Protein AF-A0A7C6GQH5-F1 (afdb_monomer)

Radius of gyration: 16.7 Å; Cα contacts (8 Å, |Δi|>4): 67; chains: 1; bounding box: 42×20×45 Å

Secondary structure (DSSP, 8-state):
-HHHHHHHHHHHHHTTS-GGGTTSTT-S-S-HHHHHHHHHIIIIIITTSHHHHHHHHHHHHHH-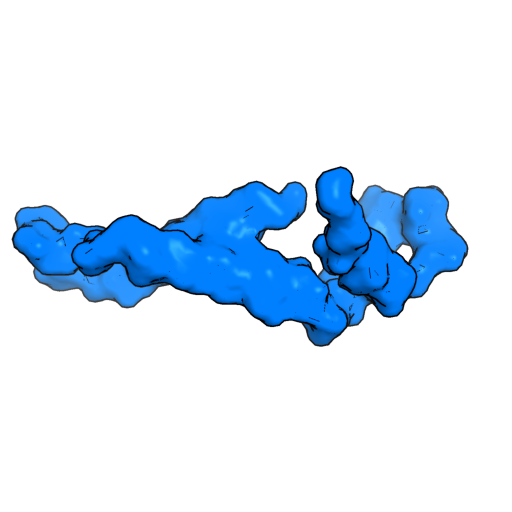TTTTSS--HHHHHHHHT----

pLDDT: mean 97.04, std 1.75, range [91.06, 98.81]

Structure (mmCIF, N/CA/C/O backbone):
data_AF-A0A7C6GQH5-F1
#
_entry.id   AF-A0A7C6GQH5-F1
#
loop_
_atom_site.group_PDB
_atom_site.id
_atom_site.type_symbol
_atom_site.label_atom_id
_atom_site.label_alt_id
_atom_site.label_comp_id
_atom_site.label_asym_id
_atom_site.label_entity_id
_atom_site.label_seq_id
_atom_site.pdbx_PDB_ins_code
_atom_site.Cartn_x
_atom_site.Cartn_y
_atom_site.Cartn_z
_atom_site.occupancy
_atom_site.B_iso_or_equiv
_atom_site.auth_seq_id
_atom_site.auth_comp_id
_atom_site.auth_asym_id
_atom_site.auth_atom_id
_atom_site.pdbx_PDB_model_num
ATOM 1 N N . MET A 1 1 ? -0.511 5.821 -5.852 1.00 93.69 1 MET A N 1
ATOM 2 C CA . MET A 1 1 ? -0.633 4.352 -5.710 1.00 93.69 1 MET A CA 1
ATOM 3 C C . MET A 1 1 ? -0.508 3.932 -4.251 1.00 93.69 1 MET A C 1
ATOM 5 O O . MET A 1 1 ? -1.516 3.537 -3.695 1.00 93.69 1 MET A O 1
ATOM 9 N N . TYR A 1 2 ? 0.658 4.077 -3.610 1.00 98.06 2 TYR A N 1
ATOM 10 C CA . TYR A 1 2 ? 0.879 3.568 -2.245 1.00 98.06 2 TYR A CA 1
ATOM 11 C C . TYR A 1 2 ? -0.051 4.134 -1.174 1.00 98.06 2 TYR A C 1
ATOM 13 O O . TYR A 1 2 ? -0.557 3.357 -0.382 1.00 98.06 2 TYR A O 1
ATOM 21 N N . SER A 1 3 ? -0.381 5.427 -1.213 1.00 98.44 3 SER A N 1
ATOM 22 C CA . SER A 1 3 ? -1.391 5.992 -0.306 1.00 98.44 3 SER A CA 1
ATOM 23 C C . SER A 1 3 ? -2.752 5.301 -0.448 1.00 98.44 3 SER A C 1
ATOM 25 O O . SER A 1 3 ? -3.399 5.018 0.542 1.00 98.44 3 SER A O 1
ATOM 27 N N . VAL A 1 4 ? -3.166 4.944 -1.668 1.00 98.44 4 VAL A N 1
ATOM 28 C CA . VAL A 1 4 ? -4.438 4.230 -1.889 1.00 98.44 4 VAL A CA 1
ATOM 29 C C . VAL A 1 4 ? -4.368 2.799 -1.357 1.00 98.44 4 VAL A C 1
ATOM 31 O O . VAL A 1 4 ? -5.340 2.315 -0.794 1.00 98.44 4 VAL A O 1
ATOM 34 N N . ILE A 1 5 ? -3.226 2.120 -1.504 1.00 98.50 5 ILE A N 1
ATOM 35 C CA . ILE A 1 5 ? -3.028 0.777 -0.936 1.00 98.50 5 ILE A CA 1
ATOM 36 C C . ILE A 1 5 ? -3.026 0.842 0.601 1.00 98.50 5 ILE A C 1
ATOM 38 O O . ILE A 1 5 ? -3.614 -0.020 1.244 1.00 98.50 5 ILE A O 1
ATOM 42 N N . HIS A 1 6 ? -2.409 1.878 1.172 1.00 98.81 6 HIS A N 1
ATOM 43 C CA . HIS A 1 6 ? -2.361 2.134 2.609 1.00 98.81 6 HIS A CA 1
ATOM 44 C C . HIS A 1 6 ? -3.768 2.310 3.195 1.00 98.81 6 HIS A C 1
ATOM 46 O O . HIS A 1 6 ? -4.182 1.522 4.043 1.00 98.81 6 HIS A O 1
ATOM 52 N N . GLU A 1 7 ? -4.540 3.267 2.675 1.00 98.69 7 GLU A N 1
ATOM 53 C CA . GLU A 1 7 ? -5.926 3.484 3.113 1.00 98.69 7 GLU A CA 1
ATOM 54 C C . GLU A 1 7 ? -6.822 2.279 2.796 1.00 98.69 7 GLU A C 1
ATOM 56 O O . GLU 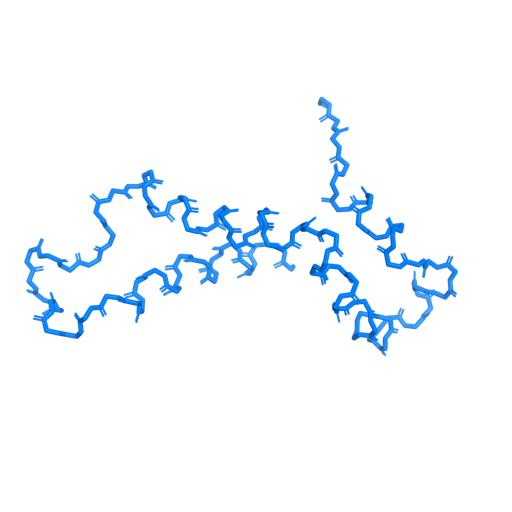A 1 7 ? -7.725 1.945 3.557 1.00 98.69 7 GLU A O 1
ATOM 61 N N . GLY A 1 8 ? -6.549 1.570 1.697 1.00 98.56 8 GLY A N 1
ATOM 62 C CA . GLY A 1 8 ? -7.224 0.318 1.371 1.00 98.56 8 GLY A CA 1
ATOM 63 C C . GLY A 1 8 ? -7.008 -0.759 2.436 1.00 98.56 8 GLY A C 1
ATOM 64 O O . GLY A 1 8 ? -7.944 -1.479 2.762 1.00 98.56 8 GLY A O 1
ATOM 65 N N . GLY A 1 9 ? -5.811 -0.846 3.023 1.00 98.50 9 GLY A N 1
ATOM 66 C CA . GLY A 1 9 ? -5.536 -1.759 4.133 1.00 98.50 9 GLY A CA 1
ATOM 67 C C . GLY A 1 9 ? -6.306 -1.405 5.407 1.00 98.50 9 GLY A C 1
ATOM 68 O O . GLY A 1 9 ? -6.807 -2.305 6.076 1.00 98.50 9 GLY A O 1
ATOM 69 N N . HIS A 1 10 ? -6.471 -0.113 5.707 1.00 98.50 10 HIS A N 1
ATOM 70 C CA . HIS A 1 10 ? -7.373 0.336 6.773 1.00 98.50 10 HIS A CA 1
ATOM 71 C C . HIS A 1 10 ? -8.824 -0.054 6.488 1.00 98.50 10 HIS A C 1
ATOM 73 O O . HIS A 1 10 ? -9.475 -0.673 7.324 1.00 98.50 10 HIS A O 1
ATOM 79 N N . ALA A 1 11 ? -9.315 0.241 5.284 1.00 98.06 11 ALA A N 1
ATOM 80 C CA . ALA A 1 11 ? -10.680 -0.088 4.899 1.00 98.06 11 ALA A CA 1
ATOM 81 C C . ALA A 1 11 ? -10.949 -1.598 4.965 1.00 98.06 11 ALA A C 1
ATOM 83 O O . ALA A 1 11 ? -11.995 -2.005 5.451 1.00 98.06 11 ALA A O 1
ATOM 84 N N . LEU A 1 12 ? -10.006 -2.438 4.527 1.00 97.94 12 LEU A N 1
ATOM 85 C CA . LEU A 1 12 ? -10.141 -3.895 4.614 1.00 97.94 12 LEU A CA 1
ATOM 86 C C . LEU A 1 12 ? -10.197 -4.404 6.057 1.00 97.94 12 LEU A C 1
ATOM 88 O O . LEU A 1 12 ? -10.834 -5.425 6.302 1.00 97.94 12 LEU A O 1
ATOM 92 N N . TYR A 1 13 ? -9.556 -3.714 7.001 1.00 97.44 13 TYR A N 1
ATOM 93 C CA . TYR A 1 13 ? -9.671 -4.055 8.415 1.00 97.44 13 TYR A CA 1
ATOM 94 C C . TYR A 1 13 ? -11.073 -3.751 8.948 1.00 97.44 13 TYR A C 1
ATOM 96 O O . TYR A 1 13 ? -11.720 -4.625 9.519 1.00 97.44 13 TYR A O 1
ATOM 104 N N . GLU A 1 14 ? -11.556 -2.535 8.702 1.00 96.25 14 GLU A N 1
ATOM 105 C CA . GLU A 1 14 ? -12.877 -2.088 9.148 1.00 96.25 14 GLU A CA 1
ATOM 106 C C . GLU A 1 14 ? -13.993 -2.930 8.511 1.00 96.25 14 GLU A C 1
ATOM 108 O O . GLU A 1 14 ? -14.837 -3.472 9.217 1.00 96.25 14 GLU A O 1
ATOM 113 N N . LEU A 1 15 ? -13.930 -3.154 7.193 1.00 95.19 15 LEU A N 1
ATOM 114 C CA . LEU A 1 15 ? -14.887 -3.980 6.442 1.00 95.19 15 LEU A CA 1
ATOM 115 C C . LEU A 1 15 ? -14.791 -5.483 6.754 1.00 95.19 15 LEU A C 1
ATOM 117 O O . LEU A 1 15 ? -15.673 -6.242 6.366 1.00 95.19 15 LEU A O 1
ATOM 121 N N . GLY A 1 16 ? -13.703 -5.931 7.384 1.00 94.19 16 GLY A N 1
ATOM 122 C CA . GLY A 1 16 ? -13.527 -7.317 7.821 1.00 94.19 16 GLY A CA 1
ATOM 123 C C . GLY A 1 16 ? -14.133 -7.606 9.197 1.00 94.19 16 GLY A C 1
ATOM 124 O O . GLY A 1 16 ? -14.149 -8.764 9.618 1.00 94.19 16 GLY A O 1
ATOM 125 N N . SER A 1 17 ? -14.601 -6.576 9.905 1.00 91.06 17 SER A N 1
ATOM 126 C CA . SER A 1 17 ? -15.321 -6.734 11.168 1.00 91.06 17 SER A CA 1
ATOM 127 C C . SER A 1 17 ? -16.740 -7.237 10.900 1.00 91.06 17 SER A C 1
ATOM 129 O O . SER A 1 17 ? -17.353 -6.858 9.908 1.00 91.06 17 SER A O 1
ATOM 131 N N . GLY A 1 18 ? -17.258 -8.112 11.765 1.00 93.56 18 GLY A N 1
ATOM 132 C CA . GLY A 1 18 ? -18.618 -8.635 11.614 1.00 93.56 18 GLY A CA 1
ATOM 133 C C . GLY A 1 18 ? -19.676 -7.544 11.790 1.00 93.56 18 GLY A C 1
ATOM 134 O O . GLY A 1 18 ? -19.601 -6.768 12.748 1.00 93.56 18 GLY A O 1
ATOM 135 N N . ASP A 1 19 ? -20.669 -7.515 10.896 1.00 94.75 19 ASP A N 1
ATOM 136 C CA . ASP A 1 19 ? -21.796 -6.570 10.924 1.00 94.75 19 ASP A CA 1
ATOM 137 C C . ASP A 1 19 ? -22.537 -6.598 12.277 1.00 94.75 19 ASP A C 1
ATOM 139 O O . ASP A 1 19 ? -23.093 -5.593 12.716 1.00 94.75 19 ASP A O 1
ATOM 143 N N . GLU A 1 20 ? -22.515 -7.731 12.995 1.00 96.75 20 GLU A N 1
ATOM 144 C CA . GLU A 1 20 ? -23.125 -7.873 14.322 1.00 96.75 20 GLU A CA 1
ATOM 145 C C . GLU A 1 20 ? -22.513 -6.967 15.405 1.00 96.75 20 GLU A C 1
ATOM 147 O O . GLU A 1 20 ? -23.117 -6.785 16.467 1.00 96.75 20 GLU A O 1
ATOM 152 N N . TYR A 1 21 ? -21.323 -6.411 15.165 1.00 95.75 21 TYR A N 1
ATOM 153 C CA . TYR A 1 21 ? -20.642 -5.512 16.095 1.00 95.75 21 TYR A CA 1
ATOM 154 C C . TYR A 1 21 ? -20.896 -4.031 15.803 1.00 95.75 21 TYR A C 1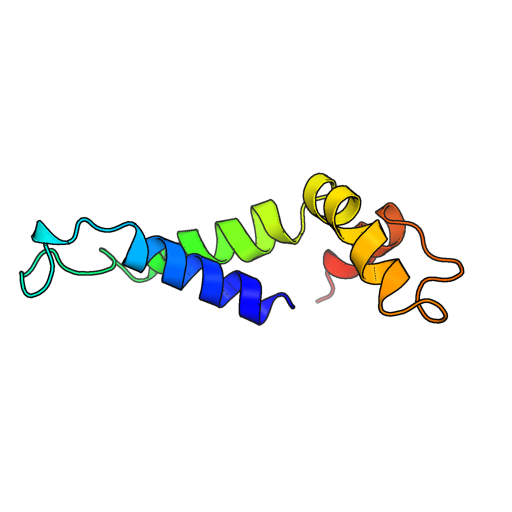
ATOM 156 O O . TYR A 1 21 ? -20.540 -3.189 16.637 1.00 95.75 21 TYR A O 1
ATOM 164 N N . GLU A 1 22 ? -21.520 -3.690 14.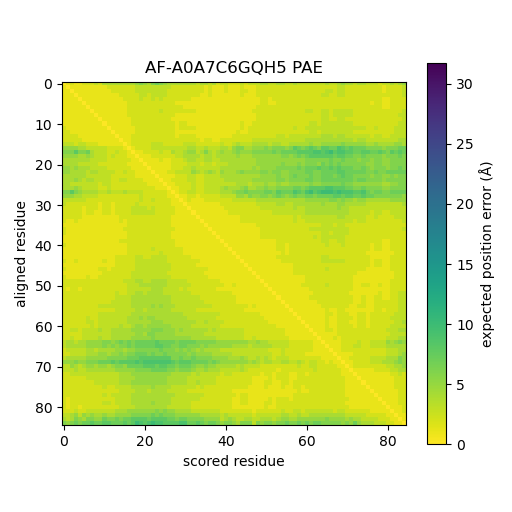674 1.00 95.62 22 GLU A N 1
ATOM 165 C CA . GLU A 1 22 ? -21.774 -2.302 14.299 1.00 95.62 22 GLU A CA 1
ATOM 166 C C . GLU A 1 22 ? -22.681 -1.604 15.331 1.00 95.62 22 GLU A C 1
ATOM 168 O O . GLU A 1 22 ? -23.684 -2.143 15.802 1.00 95.62 22 GLU A O 1
ATOM 173 N N . GLY A 1 23 ? -22.294 -0.396 15.752 1.00 94.88 23 GLY A N 1
ATOM 174 C CA . GLY A 1 23 ? -23.009 0.362 16.789 1.00 94.88 23 GLY A CA 1
ATOM 175 C C . GLY A 1 23 ? -22.794 -0.133 18.228 1.00 94.88 23 GLY A C 1
ATOM 176 O O . GLY A 1 23 ? -23.372 0.432 19.159 1.00 94.88 23 GLY A O 1
ATOM 177 N N . THR A 1 24 ? -21.952 -1.150 18.441 1.00 97.00 24 THR A N 1
ATOM 178 C CA . THR A 1 24 ? -21.562 -1.633 19.777 1.00 97.00 24 THR A CA 1
ATOM 179 C C . THR A 1 24 ? -20.216 -1.051 20.226 1.00 97.00 24 THR A C 1
ATOM 181 O O . THR A 1 24 ? -19.488 -0.439 19.446 1.00 97.00 24 THR A O 1
ATOM 184 N N . CYS A 1 25 ? -19.825 -1.290 21.485 1.00 95.81 25 CYS A N 1
ATOM 185 C CA . CYS A 1 25 ? -18.483 -0.945 21.973 1.00 95.81 25 CYS A CA 1
ATOM 186 C C . CYS A 1 25 ? -17.353 -1.813 21.382 1.00 95.81 25 CYS A C 1
ATOM 188 O O . CYS A 1 25 ? -16.190 -1.567 21.693 1.00 95.81 25 CYS A O 1
ATOM 190 N N . LEU A 1 26 ? -17.689 -2.820 20.568 1.00 95.38 26 LEU A N 1
ATOM 191 C CA . LEU A 1 26 ? -16.742 -3.678 19.853 1.00 95.38 26 LEU A CA 1
ATOM 192 C C . LEU A 1 26 ? -16.525 -3.235 18.395 1.00 95.38 26 LEU A C 1
ATOM 194 O O . LEU A 1 26 ? -15.751 -3.871 17.689 1.00 95.38 26 LEU A O 1
ATOM 198 N N . SER A 1 27 ? -17.212 -2.182 17.937 1.00 94.25 27 SER A N 1
ATOM 199 C CA . SER A 1 27 ? -17.100 -1.678 16.566 1.00 94.25 27 SER A CA 1
ATOM 200 C C . SER A 1 27 ? -15.728 -1.051 16.293 1.00 94.25 27 SER A C 1
ATOM 202 O O . SER A 1 27 ? -15.239 -0.246 17.088 1.00 94.25 27 SER A O 1
ATOM 204 N N . GLY A 1 28 ? -15.182 -1.344 15.112 1.00 91.25 28 GLY A N 1
ATOM 205 C CA . GLY A 1 28 ? -13.968 -0.740 14.561 1.00 91.25 28 GLY A CA 1
ATOM 206 C C . GLY A 1 28 ? -12.649 -1.303 15.095 1.00 91.25 28 GLY A C 1
ATOM 207 O O . GLY A 1 28 ? -12.602 -2.285 15.840 1.00 91.25 28 GLY A O 1
ATOM 208 N N . GLY A 1 29 ? -11.542 -0.686 14.684 1.00 94.56 29 GLY A N 1
ATOM 209 C CA . GLY A 1 29 ? -10.203 -1.127 15.054 1.00 94.56 29 GLY A CA 1
ATOM 210 C C . GLY A 1 29 ? -9.885 -1.047 16.553 1.00 94.56 29 GLY A C 1
ATOM 211 O O . GLY A 1 29 ? -10.092 -0.031 17.211 1.00 94.56 29 GLY A O 1
ATOM 212 N N . VAL A 1 30 ? -9.258 -2.102 17.087 1.00 96.56 30 VAL A N 1
ATOM 213 C CA . VAL A 1 30 ? -8.958 -2.230 18.532 1.00 96.56 30 VAL A CA 1
ATOM 214 C C . VAL A 1 30 ? -7.933 -1.210 19.051 1.00 96.56 30 VAL A C 1
ATOM 216 O O . VAL A 1 30 ? -7.897 -0.891 20.238 1.00 96.56 30 VAL A O 1
ATOM 219 N N . SER A 1 31 ? -7.041 -0.725 18.186 1.00 97.94 31 SER A N 1
ATOM 220 C CA . SER A 1 31 ? -6.056 0.309 18.520 1.00 97.94 31 SER A CA 1
ATOM 221 C C . SER A 1 31 ? -5.432 0.896 17.259 1.00 97.94 31 SER A C 1
ATOM 223 O O . SER A 1 31 ? -5.383 0.232 16.224 1.00 97.94 31 SER A O 1
ATOM 225 N N . MET A 1 32 ? -4.836 2.087 17.374 1.00 97.94 32 MET A N 1
ATOM 226 C CA . MET A 1 32 ? -4.084 2.708 16.275 1.00 97.94 32 MET A CA 1
ATOM 227 C C . MET A 1 32 ? -2.943 1.824 15.760 1.00 97.94 32 MET A C 1
ATOM 229 O O . MET A 1 32 ? -2.709 1.769 14.561 1.00 97.94 32 MET A O 1
ATOM 233 N N . GLY A 1 33 ? -2.244 1.107 16.648 1.00 98.56 33 GLY A N 1
ATOM 234 C CA . GLY A 1 33 ? -1.140 0.230 16.249 1.00 98.56 33 GLY A CA 1
ATOM 235 C C . GLY A 1 33 ? -1.610 -0.961 15.414 1.00 98.56 33 GLY A C 1
ATOM 236 O O . GLY A 1 33 ? -0.995 -1.286 14.402 1.00 98.56 33 GLY A O 1
ATOM 237 N N . VAL A 1 34 ? -2.728 -1.584 15.797 1.00 98.38 34 VAL A N 1
ATOM 238 C CA . VAL A 1 34 ? -3.326 -2.672 15.007 1.00 98.38 34 VAL A CA 1
ATOM 239 C C . VAL A 1 34 ? -3.905 -2.127 13.703 1.00 98.38 34 VAL A C 1
ATOM 241 O O . VAL A 1 34 ? -3.680 -2.721 12.653 1.00 98.38 34 VAL A O 1
ATOM 244 N N . HIS A 1 35 ? -4.555 -0.967 13.736 1.00 98.12 35 HIS A N 1
ATOM 245 C CA . HIS A 1 35 ? -5.111 -0.330 12.546 1.00 98.12 35 HIS A CA 1
ATOM 246 C C . HIS A 1 35 ? -4.014 0.014 11.515 1.00 98.12 35 HIS A C 1
ATOM 248 O O . HIS A 1 35 ? -4.131 -0.334 10.340 1.00 98.12 35 HIS A O 1
ATOM 254 N N . GLU A 1 36 ? -2.894 0.586 11.966 1.00 98.69 36 GLU A N 1
ATOM 255 C CA . GLU A 1 36 ? -1.704 0.861 11.145 1.00 98.69 36 GLU A CA 1
ATOM 256 C C . GLU A 1 36 ? -0.972 -0.415 10.711 1.00 98.69 36 GLU A C 1
ATOM 258 O O . GLU A 1 36 ? -0.381 -0.467 9.634 1.00 98.69 36 GLU A O 1
ATOM 263 N N . SER A 1 37 ? -1.035 -1.496 11.498 1.00 98.69 37 SER A N 1
ATOM 264 C CA . SER A 1 37 ? -0.472 -2.779 11.062 1.00 98.69 37 SER A CA 1
ATOM 265 C C . SER A 1 37 ? -1.129 -3.279 9.771 1.00 98.69 37 SER A C 1
ATOM 267 O O . SER A 1 37 ? -0.432 -3.823 8.917 1.00 98.69 37 SER A O 1
ATOM 269 N N . GLN A 1 38 ? -2.436 -3.048 9.594 1.00 98.69 38 GLN A N 1
ATOM 270 C CA . GLN A 1 38 ? -3.166 -3.482 8.403 1.00 98.69 38 GLN A CA 1
ATOM 271 C C . GLN A 1 38 ? -2.808 -2.619 7.193 1.00 98.69 38 GLN A C 1
ATOM 273 O O . GLN A 1 38 ? -2.437 -3.158 6.150 1.00 98.69 38 GLN A O 1
ATOM 278 N N . SER A 1 39 ? -2.795 -1.289 7.333 1.00 98.69 39 SER A N 1
ATOM 279 C CA . SER A 1 39 ? -2.355 -0.410 6.242 1.00 98.69 39 SER A CA 1
ATOM 280 C C . SER A 1 39 ? -0.923 -0.707 5.804 1.00 98.69 39 SER A C 1
ATOM 282 O O . SER A 1 39 ? -0.660 -0.815 4.608 1.00 98.69 39 SER A O 1
ATOM 284 N N . ARG A 1 40 ? 0.005 -0.939 6.742 1.00 98.69 40 ARG A N 1
ATOM 285 C CA . ARG A 1 40 ? 1.410 -1.259 6.429 1.00 98.69 40 ARG A CA 1
ATOM 286 C C . ARG A 1 40 ? 1.612 -2.665 5.883 1.00 98.69 40 ARG A C 1
ATOM 288 O O . ARG A 1 40 ? 2.504 -2.853 5.052 1.00 98.69 40 ARG A O 1
ATOM 295 N N . LEU A 1 41 ? 0.807 -3.639 6.305 1.00 98.75 41 LEU A N 1
ATOM 296 C CA . LEU A 1 41 ? 0.795 -4.974 5.707 1.00 98.75 41 LEU A CA 1
ATOM 297 C C . LEU A 1 41 ? 0.461 -4.870 4.214 1.00 98.75 41 LEU A C 1
ATOM 299 O O . LEU A 1 41 ? 1.224 -5.349 3.375 1.00 98.75 41 LEU A O 1
ATOM 303 N N . PHE A 1 42 ? -0.626 -4.178 3.872 1.00 98.69 42 PHE A N 1
ATOM 304 C CA . PHE A 1 42 ? -1.020 -4.007 2.477 1.00 98.69 42 PHE A CA 1
ATOM 305 C C . PHE A 1 42 ? -0.073 -3.086 1.706 1.00 98.69 42 PHE A C 1
ATOM 307 O O . PHE A 1 42 ? 0.327 -3.437 0.600 1.00 98.69 42 PHE A O 1
ATOM 314 N N . GLU A 1 43 ? 0.335 -1.943 2.260 1.00 98.81 43 GLU A N 1
ATOM 315 C CA . GLU A 1 43 ? 1.210 -0.983 1.577 1.00 98.81 43 GLU A CA 1
ATOM 316 C C . GLU A 1 43 ? 2.599 -1.565 1.309 1.00 98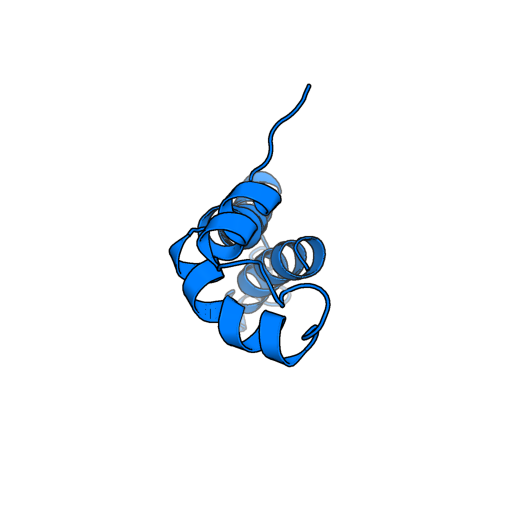.81 43 GLU A C 1
ATOM 318 O O . GLU A 1 43 ? 3.075 -1.525 0.174 1.00 98.81 43 GLU A O 1
ATOM 323 N N . ASN A 1 44 ? 3.255 -2.085 2.348 1.00 98.62 44 ASN A N 1
ATOM 324 C CA . ASN A 1 44 ? 4.674 -2.417 2.302 1.00 98.62 44 ASN A CA 1
ATOM 325 C C . ASN A 1 44 ? 4.893 -3.906 2.067 1.00 98.62 44 ASN A C 1
ATOM 327 O O . ASN A 1 44 ? 5.559 -4.270 1.101 1.00 98.62 44 ASN A O 1
ATOM 331 N N . GLN A 1 45 ? 4.324 -4.764 2.918 1.00 98.56 45 GLN A N 1
ATOM 332 C CA . GLN A 1 45 ? 4.598 -6.204 2.841 1.00 98.56 45 GLN A CA 1
ATOM 333 C C . GLN A 1 45 ? 4.024 -6.821 1.567 1.00 98.56 45 GLN A C 1
ATOM 335 O O . GLN A 1 45 ? 4.671 -7.665 0.963 1.00 98.56 45 GLN A O 1
ATOM 340 N N . ILE A 1 46 ? 2.843 -6.375 1.127 1.00 98.50 46 ILE A N 1
ATOM 341 C CA . ILE A 1 46 ? 2.235 -6.821 -0.131 1.00 98.50 46 ILE A CA 1
ATOM 342 C C . ILE A 1 46 ? 2.569 -5.835 -1.252 1.00 98.50 46 ILE A C 1
ATOM 344 O O . ILE A 1 46 ? 3.222 -6.203 -2.224 1.00 98.50 46 IL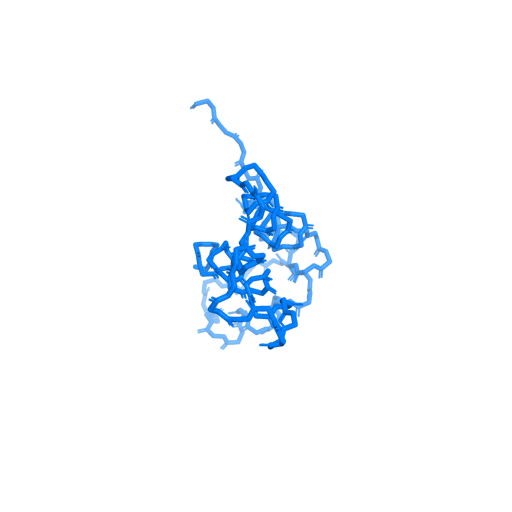E A O 1
ATOM 348 N N . GLY A 1 47 ? 2.173 -4.570 -1.115 1.00 98.19 47 GLY A N 1
ATOM 349 C CA . GLY A 1 47 ? 2.201 -3.566 -2.179 1.00 98.19 47 GLY A CA 1
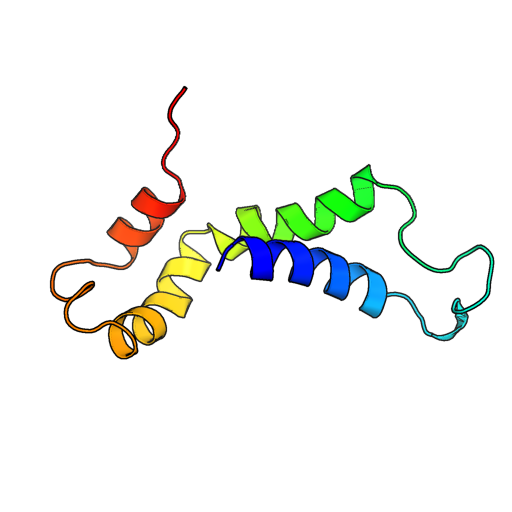ATOM 350 C C . GLY A 1 47 ? 3.594 -3.185 -2.684 1.00 98.19 47 GLY A C 1
ATOM 351 O O . GLY A 1 47 ? 3.713 -2.693 -3.806 1.00 98.19 47 GLY A O 1
ATOM 352 N N . ARG A 1 48 ? 4.655 -3.417 -1.900 1.00 98.44 48 ARG A N 1
ATOM 353 C CA . ARG A 1 48 ? 6.061 -3.226 -2.315 1.00 98.44 48 ARG A CA 1
ATOM 354 C C . ARG A 1 48 ? 6.831 -4.542 -2.462 1.00 98.44 48 ARG A C 1
ATOM 356 O O . ARG A 1 48 ? 8.031 -4.502 -2.744 1.00 98.44 48 ARG A O 1
ATOM 363 N N . SER A 1 49 ? 6.167 -5.691 -2.313 1.00 98.56 49 SER A N 1
ATOM 364 C CA . SER A 1 49 ? 6.786 -6.997 -2.564 1.00 98.56 49 SER A CA 1
ATOM 365 C C . SER A 1 49 ? 7.188 -7.152 -4.028 1.00 98.56 49 SER A C 1
ATOM 367 O O . SER A 1 49 ? 6.645 -6.503 -4.932 1.00 98.56 49 SER A O 1
ATOM 369 N N . ARG A 1 50 ? 8.153 -8.037 -4.268 1.00 98.44 50 ARG A N 1
ATOM 370 C CA . ARG A 1 50 ? 8.598 -8.361 -5.622 1.00 98.44 50 ARG A CA 1
ATOM 371 C C . ARG A 1 50 ? 7.480 -9.050 -6.399 1.00 98.44 50 ARG A C 1
ATOM 373 O O . ARG A 1 50 ? 7.235 -8.709 -7.551 1.00 98.44 50 ARG A O 1
ATOM 380 N N . GLU A 1 51 ? 6.781 -9.962 -5.742 1.00 98.44 51 GLU A N 1
ATOM 381 C CA . GLU A 1 51 ? 5.691 -10.769 -6.274 1.00 98.44 51 GLU A CA 1
ATOM 382 C C . GLU A 1 51 ? 4.530 -9.882 -6.733 1.00 98.44 51 GLU A C 1
ATOM 384 O O . GLU A 1 51 ? 4.016 -10.045 -7.840 1.00 98.44 51 GLU A O 1
ATOM 389 N N . TYR A 1 52 ? 4.151 -8.888 -5.923 1.00 98.00 52 TYR A N 1
ATOM 390 C CA . TYR A 1 52 ? 3.110 -7.940 -6.306 1.00 98.00 52 TYR A CA 1
ATOM 391 C C . TYR A 1 52 ? 3.546 -7.058 -7.479 1.00 98.00 52 TYR A C 1
ATOM 393 O O . TYR A 1 52 ? 2.762 -6.859 -8.405 1.00 98.00 52 TYR A O 1
ATOM 401 N N . MET A 1 53 ? 4.794 -6.569 -7.497 1.00 97.69 53 MET A N 1
ATOM 402 C CA . MET A 1 53 ? 5.310 -5.803 -8.639 1.00 97.69 53 MET A CA 1
ATOM 403 C C . MET A 1 53 ? 5.323 -6.626 -9.928 1.00 97.69 53 MET A C 1
ATOM 405 O O . MET A 1 53 ? 4.871 -6.130 -10.957 1.00 97.69 53 MET A O 1
ATOM 409 N N . GLU A 1 54 ? 5.776 -7.880 -9.883 1.00 97.75 54 GLU A N 1
ATOM 410 C CA . GLU A 1 54 ? 5.738 -8.794 -11.032 1.00 97.75 54 GLU A CA 1
ATOM 411 C C . GLU A 1 54 ? 4.297 -9.024 -11.522 1.00 97.75 54 GLU A C 1
ATOM 413 O O . GLU A 1 54 ? 4.048 -8.981 -12.728 1.00 97.75 54 GLU A O 1
ATOM 418 N N . LEU A 1 55 ? 3.337 -9.166 -10.601 1.00 98.00 55 LEU A N 1
ATOM 419 C CA . LEU A 1 55 ? 1.916 -9.323 -10.916 1.00 98.00 55 LEU A CA 1
ATOM 420 C C . LEU A 1 55 ? 1.309 -8.086 -11.599 1.00 98.00 55 LEU A C 1
ATOM 422 O O . LEU A 1 55 ? 0.569 -8.221 -12.576 1.00 98.00 55 LEU A O 1
ATOM 426 N N . ILE A 1 56 ? 1.574 -6.878 -11.089 1.00 97.31 56 ILE A N 1
ATOM 427 C CA . ILE A 1 56 ? 0.924 -5.657 -11.596 1.00 97.31 56 ILE A CA 1
ATOM 428 C C . ILE A 1 56 ? 1.654 -5.018 -12.779 1.00 97.31 56 ILE A C 1
ATOM 430 O O . ILE A 1 56 ? 1.051 -4.226 -13.509 1.00 97.31 56 ILE A O 1
ATOM 434 N N . PHE A 1 57 ? 2.930 -5.343 -12.993 1.00 97.88 57 PHE A N 1
ATOM 435 C CA . PHE A 1 57 ? 3.761 -4.697 -14.005 1.00 97.88 57 PHE A CA 1
ATOM 436 C C . PHE A 1 57 ? 3.169 -4.730 -15.425 1.00 97.88 57 PHE A C 1
ATOM 438 O O . PHE A 1 57 ? 3.187 -3.683 -16.073 1.00 97.88 57 PHE A O 1
ATOM 445 N N . PRO A 1 58 ? 2.567 -5.834 -15.922 1.00 97.44 58 PRO A N 1
ATOM 446 C CA . PRO A 1 58 ? 1.920 -5.827 -17.235 1.00 97.44 58 PRO A CA 1
ATOM 447 C C . PRO A 1 58 ? 0.822 -4.762 -17.361 1.00 97.44 58 PRO A C 1
ATOM 449 O O . PRO A 1 58 ? 0.698 -4.126 -18.407 1.00 97.44 58 PRO A O 1
ATOM 452 N N . LYS A 1 59 ? 0.058 -4.514 -16.285 1.00 97.44 59 LYS A N 1
ATOM 453 C CA . LYS A 1 59 ? -0.959 -3.453 -16.255 1.00 97.44 59 LYS A CA 1
ATOM 454 C C . LYS A 1 59 ? -0.320 -2.066 -16.234 1.00 97.44 59 LYS A C 1
ATOM 456 O O . LYS A 1 59 ? -0.756 -1.201 -16.985 1.00 97.44 59 LYS A O 1
ATOM 461 N N . LEU A 1 60 ? 0.721 -1.861 -15.422 1.00 96.38 60 LEU A N 1
ATOM 462 C CA . LEU A 1 60 ? 1.454 -0.589 -15.377 1.00 96.38 60 LEU A CA 1
ATOM 463 C C . LEU A 1 60 ? 2.054 -0.240 -16.743 1.00 96.38 60 LEU A C 1
ATOM 465 O O . LEU A 1 60 ? 1.849 0.865 -17.238 1.00 96.38 60 LEU A O 1
ATOM 469 N N . ARG A 1 61 ? 2.719 -1.203 -17.389 1.00 97.00 61 ARG A N 1
ATOM 470 C CA . ARG A 1 61 ? 3.293 -1.028 -18.725 1.00 97.00 61 ARG A CA 1
ATOM 471 C C . ARG A 1 61 ? 2.222 -0.732 -19.772 1.00 97.00 61 ARG A C 1
ATOM 473 O O . ARG A 1 61 ? 2.434 0.130 -20.612 1.00 97.00 61 ARG A O 1
ATOM 480 N N . GLY A 1 62 ? 1.069 -1.402 -19.708 1.00 97.75 62 GLY A N 1
ATOM 481 C CA . GLY A 1 62 ? -0.050 -1.145 -20.621 1.00 97.75 62 GLY A CA 1
ATOM 482 C C . GLY A 1 62 ? -0.657 0.257 -20.484 1.00 97.75 62 GLY A C 1
ATOM 483 O O . GLY A 1 62 ? -1.125 0.811 -21.473 1.00 97.75 62 GLY A O 1
ATOM 484 N N . LEU A 1 63 ? -0.629 0.840 -19.281 1.00 97.56 63 LEU A N 1
ATOM 485 C CA . LEU A 1 63 ? -1.127 2.196 -19.017 1.00 97.56 63 LEU A CA 1
ATOM 486 C C . LEU A 1 63 ? -0.103 3.292 -19.352 1.00 97.56 63 LEU A C 1
ATOM 488 O O . LEU A 1 63 ? -0.495 4.400 -19.708 1.00 97.56 63 LEU A O 1
ATOM 492 N N . PHE A 1 64 ? 1.193 2.992 -19.241 1.00 96.69 64 PHE A N 1
ATOM 493 C CA . PHE A 1 64 ? 2.291 3.955 -19.382 1.00 96.69 64 PHE A CA 1
ATOM 494 C C . PHE A 1 64 ? 3.393 3.391 -20.294 1.00 96.69 64 PHE A C 1
ATOM 496 O O . PHE A 1 64 ? 4.509 3.096 -19.858 1.00 96.69 64 PHE A O 1
ATOM 503 N N . LEU A 1 65 ? 3.051 3.180 -21.569 1.00 96.25 65 LEU A N 1
ATOM 504 C CA . LEU A 1 65 ? 3.897 2.461 -22.530 1.00 96.25 65 LEU A CA 1
ATOM 505 C C . LEU A 1 65 ? 5.277 3.102 -22.723 1.00 96.25 65 LEU A C 1
ATOM 507 O O . LEU A 1 65 ? 6.274 2.385 -22.739 1.00 96.25 65 LEU A O 1
ATOM 511 N N . GLU A 1 66 ? 5.337 4.428 -22.859 1.00 97.25 66 GLU A N 1
ATOM 512 C CA . GLU A 1 66 ? 6.593 5.152 -23.093 1.00 97.25 66 GLU A CA 1
ATOM 513 C C . GLU A 1 66 ? 7.488 5.145 -21.849 1.00 97.25 66 GLU A C 1
ATOM 515 O O . GLU A 1 66 ? 8.689 4.912 -21.944 1.00 97.25 66 GLU A O 1
ATOM 520 N N . GLN A 1 67 ? 6.899 5.332 -20.667 1.00 96.06 67 GLN A N 1
ATOM 521 C CA . GLN A 1 67 ? 7.614 5.433 -19.393 1.00 96.06 67 GLN A CA 1
ATOM 522 C C . GLN A 1 67 ? 8.187 4.090 -18.918 1.00 96.06 67 GLN A C 1
ATOM 524 O O . GLN A 1 67 ? 9.137 4.076 -18.140 1.00 96.06 67 GLN A O 1
ATOM 529 N N . PHE A 1 68 ? 7.612 2.967 -19.364 1.00 96.00 68 PHE A N 1
ATOM 530 C CA . PHE A 1 68 ? 8.097 1.614 -19.066 1.00 96.00 68 PHE A CA 1
ATOM 531 C C . PHE A 1 68 ? 8.628 0.886 -20.313 1.00 96.00 68 PHE A C 1
ATOM 533 O O . PHE A 1 68 ? 8.645 -0.348 -20.346 1.00 96.00 68 PHE A O 1
ATOM 540 N N . ALA A 1 69 ? 9.035 1.614 -21.358 1.00 94.88 69 ALA A N 1
ATOM 541 C CA . ALA A 1 69 ? 9.508 1.011 -22.605 1.00 94.88 69 ALA A CA 1
ATOM 542 C C . ALA A 1 69 ? 10.764 0.141 -22.401 1.00 94.88 69 ALA A C 1
ATOM 544 O O . ALA A 1 69 ? 10.854 -0.949 -22.971 1.00 94.88 69 ALA A O 1
ATOM 545 N N . ASP A 1 70 ? 11.686 0.600 -21.553 1.00 95.50 70 ASP A N 1
ATOM 546 C CA . ASP A 1 70 ? 12.999 0.015 -21.257 1.00 95.50 70 ASP A CA 1
ATOM 547 C C . ASP A 1 70 ? 13.147 -0.468 -19.800 1.00 95.50 70 ASP A C 1
ATOM 549 O O . ASP A 1 70 ? 14.222 -0.896 -19.376 1.00 95.50 70 ASP A O 1
ATOM 553 N N . VAL A 1 71 ? 12.059 -0.451 -19.028 1.00 95.88 71 VAL A N 1
ATOM 554 C CA . VAL A 1 71 ? 12.042 -0.854 -17.617 1.00 95.88 71 VAL A CA 1
ATOM 555 C C . VAL A 1 71 ? 11.408 -2.236 -17.472 1.00 95.88 71 VAL A C 1
ATOM 557 O O . VAL A 1 71 ? 10.371 -2.519 -18.061 1.00 95.88 71 VAL A O 1
ATOM 560 N N . GLY A 1 72 ? 12.011 -3.108 -16.661 1.00 96.12 72 GLY A N 1
ATOM 561 C CA . GLY A 1 72 ? 11.426 -4.395 -16.264 1.00 96.12 72 GLY A CA 1
ATOM 562 C C . GLY A 1 72 ? 10.805 -4.363 -14.858 1.00 96.12 72 GLY A C 1
ATOM 563 O O . GLY A 1 72 ? 11.129 -3.473 -14.068 1.00 96.12 72 GLY A O 1
ATOM 564 N N . PRO A 1 73 ? 9.988 -5.368 -14.482 1.00 96.69 73 PRO A N 1
ATOM 565 C CA . PRO A 1 73 ? 9.321 -5.422 -13.173 1.00 96.69 73 PRO A CA 1
ATOM 566 C C . PRO A 1 73 ? 10.303 -5.371 -11.994 1.00 96.69 73 PRO A C 1
ATOM 568 O O . PRO A 1 73 ? 10.037 -4.715 -10.990 1.00 96.69 73 PRO A O 1
ATOM 571 N N . HIS A 1 74 ? 11.478 -5.992 -12.137 1.00 97.62 74 HIS A N 1
ATOM 572 C CA . HIS A 1 74 ? 12.531 -5.947 -11.122 1.00 97.62 74 HIS A CA 1
ATOM 573 C C . HIS A 1 74 ? 13.071 -4.526 -10.889 1.00 97.62 74 HIS A C 1
ATOM 575 O O . HIS A 1 74 ? 13.301 -4.134 -9.748 1.00 97.62 74 HIS A O 1
ATOM 581 N N . GLY A 1 75 ? 13.227 -3.731 -11.954 1.00 97.38 75 GLY A N 1
ATOM 582 C CA . GLY A 1 75 ? 13.661 -2.336 -11.848 1.00 97.38 75 GLY A CA 1
ATOM 583 C C . GLY A 1 75 ? 12.632 -1.469 -11.123 1.00 97.38 75 GLY A C 1
ATOM 584 O O . GLY A 1 75 ? 12.994 -0.658 -10.273 1.00 97.38 75 GLY A O 1
ATOM 585 N N . VAL A 1 76 ? 11.342 -1.702 -11.385 1.00 97.06 76 VAL A N 1
ATOM 586 C CA . VAL A 1 76 ? 10.252 -1.037 -10.654 1.00 97.06 76 VAL A CA 1
ATOM 587 C C . VAL A 1 76 ? 10.276 -1.418 -9.176 1.00 97.06 76 VAL A C 1
ATOM 589 O O . VAL A 1 76 ? 10.216 -0.534 -8.326 1.00 97.06 76 VAL A O 1
ATOM 592 N N . TRP A 1 77 ? 10.432 -2.708 -8.859 1.00 98.12 77 TRP A N 1
ATOM 593 C CA . TRP A 1 77 ? 10.534 -3.184 -7.478 1.00 98.12 77 TRP A CA 1
ATOM 594 C C . TRP A 1 77 ? 11.685 -2.524 -6.704 1.00 98.12 77 TRP A C 1
ATOM 596 O O . TRP A 1 77 ? 11.487 -2.094 -5.567 1.00 98.12 77 TRP A O 1
ATOM 606 N N . LEU A 1 78 ? 12.859 -2.372 -7.324 1.00 97.94 78 LEU A N 1
ATOM 607 C CA . LEU A 1 78 ? 13.974 -1.634 -6.724 1.00 97.94 78 LEU A CA 1
ATOM 608 C C . LEU A 1 78 ? 13.619 -0.15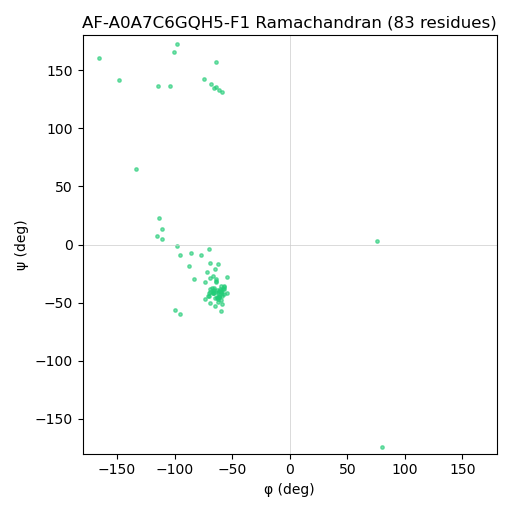6 -6.499 1.00 97.94 78 LEU A C 1
ATOM 610 O O . LEU A 1 78 ? 13.869 0.381 -5.421 1.00 97.94 78 LEU A O 1
ATOM 614 N N . ALA A 1 79 ? 13.006 0.499 -7.489 1.00 96.88 79 ALA A N 1
ATOM 615 C CA . ALA A 1 79 ? 12.661 1.917 -7.415 1.00 96.88 79 ALA A CA 1
ATOM 616 C C . ALA A 1 79 ? 11.665 2.229 -6.285 1.00 96.88 79 ALA A C 1
ATOM 618 O O . ALA A 1 79 ? 11.844 3.205 -5.556 1.00 96.88 79 ALA A O 1
ATOM 619 N N . VAL A 1 80 ? 10.645 1.387 -6.095 1.00 97.31 80 VAL A N 1
ATOM 620 C CA . VAL A 1 80 ? 9.618 1.592 -5.056 1.00 97.31 80 VAL A CA 1
ATOM 621 C C . VAL A 1 80 ? 10.085 1.219 -3.644 1.00 97.31 80 VAL A C 1
ATOM 623 O O . VAL A 1 80 ? 9.396 1.536 -2.675 1.00 97.31 80 VAL A O 1
ATOM 626 N N . ASN A 1 81 ? 11.256 0.588 -3.516 1.00 98.25 81 ASN A N 1
ATOM 627 C CA . ASN A 1 81 ? 11.897 0.239 -2.244 1.00 98.25 81 ASN A CA 1
ATOM 628 C C . ASN A 1 81 ? 13.177 1.051 -1.974 1.00 98.25 81 ASN A C 1
ATOM 630 O O . ASN A 1 81 ? 13.953 0.711 -1.081 1.00 98.25 81 ASN A O 1
ATOM 634 N N . LYS A 1 82 ? 13.420 2.129 -2.730 1.00 97.88 82 LYS A N 1
ATOM 635 C CA . LYS A 1 82 ? 14.569 3.007 -2.493 1.00 97.88 82 LYS A CA 1
ATOM 636 C C . LYS A 1 82 ? 14.518 3.592 -1.075 1.00 97.88 82 LYS A C 1
ATOM 638 O O . LYS A 1 82 ? 13.510 4.167 -0.673 1.00 97.88 82 LYS A O 1
ATOM 643 N N . SER A 1 83 ? 15.641 3.510 -0.364 1.00 96.81 83 SER A N 1
ATO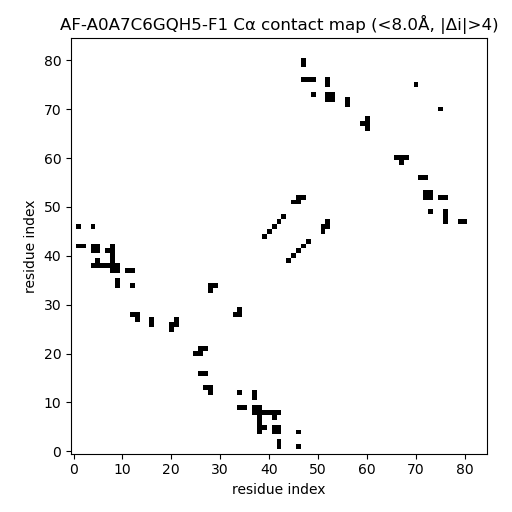M 644 C CA . SER A 1 83 ? 15.856 4.138 0.943 1.00 96.81 83 SER A CA 1
ATOM 645 C C . SER A 1 83 ? 16.942 5.207 0.835 1.00 96.81 83 SER A C 1
ATOM 647 O O . SER A 1 83 ? 17.959 4.996 0.172 1.00 96.81 83 SER A O 1
ATOM 649 N N . GLN A 1 84 ? 16.711 6.364 1.449 1.00 95.06 84 GLN A N 1
ATOM 650 C CA . GLN A 1 84 ? 17.671 7.461 1.547 1.00 95.06 84 GLN A CA 1
ATOM 651 C C . GLN A 1 84 ? 17.431 8.215 2.870 1.00 95.06 84 GLN A C 1
ATOM 653 O O . GLN A 1 84 ? 16.263 8.333 3.251 1.00 95.06 84 GLN A O 1
ATOM 658 N N . PRO A 1 85 ? 18.490 8.667 3.570 1.00 91.62 85 PRO A N 1
ATOM 659 C CA . PRO A 1 85 ? 18.361 9.515 4.756 1.00 91.62 85 PRO A CA 1
ATOM 660 C C . PRO A 1 85 ? 17.649 10.841 4.478 1.00 91.62 85 PRO A C 1
ATOM 662 O O . PRO A 1 85 ? 17.814 11.375 3.355 1.00 91.62 85 PRO A O 1
#

Foldseek 3Di:
DLVCQLVVLLVCQQVVDDPVCPPHPPHGDPDPVRSNVRSCCRRPVQVLDLVNLQVCVVVVCVVPVVVCVPPDSVNVSCVVPDDDD

Sequence (85 aa):
MYSVIHEGGHALYELGSGDEYEGTCLSGGVSMGVHESQSRLFENQIGRSREYMELIFPKLRGLFLEQFADVGPHGVWLAVNKSQP

Nearest PDB structures (foldseek):
  5giv-assembly3_E  TM=9.946E-01  e=3.555E-04  Deinococcus radiodurans R1 = ATCC 13939 = DSM 20539
  7a03-assembly1_A  TM=9.539E-01  e=5.045E-04  Chitinophagaceae bacterium
  5e3x-assembly1_A-2  TM=9.775E-01  e=2.439E-03  Fervidobacterium islandicum
  3hq2-assembly1_B  TM=9.651E-01  e=2.740E-03  Bacillus subtilis

Mean predicted aligned error: 2.71 Å

Solvent-accessible surface area (backbone atoms only — not comparable to full-atom values): 4878 Å² total; per-residue (Å²): 109,60,70,57,37,23,54,47,19,39,49,53,54,53,71,65,51,64,77,90,30,64,96,46,99,70,46,66,70,95,39,70,69,60,39,49,47,36,12,46,40,37,26,48,67,42,62,52,24,62,68,46,28,56,68,46,34,66,60,53,34,71,76,37,51,80,87,35,65,90,56,52,43,68,57,51,32,51,63,77,63,68,83,78,137